Protein AF-A0A2V7D0W9-F1 (afdb_monomer)

Foldseek 3Di:
DVVCVVCVLVVLLVQLLCVLLVNPDPSPVSLVVQVVCVVVVNHPNVVSVVSSVVSNVVSVVVVVVVCVVPVPD

Solvent-accessible surface area (backbone atoms only — not comparable to full-atom values): 4059 Å² total; per-residue (Å²): 122,64,65,59,60,69,47,45,54,60,47,49,30,52,49,38,22,39,34,58,63,68,45,98,54,85,52,66,66,56,53,52,51,51,48,58,43,18,76,68,78,75,39,61,56,72,57,54,51,53,41,37,52,51,22,38,52,53,28,52,51,50,50,49,52,50,48,63,72,62,64,84,112

Structure (mmCIF, N/CA/C/O backbone):
data_AF-A0A2V7D0W9-F1
#
_entry.id   AF-A0A2V7D0W9-F1
#
loop_
_atom_site.group_PDB
_atom_site.id
_atom_site.type_symbol
_atom_site.label_atom_id
_atom_site.label_alt_id
_atom_site.label_comp_id
_atom_site.label_asym_id
_atom_site.label_entity_id
_atom_site.label_seq_id
_atom_site.pdbx_PDB_ins_code
_atom_site.Cartn_x
_atom_site.Cartn_y
_atom_site.Cartn_z
_atom_site.occupancy
_atom_site.B_iso_or_equiv
_atom_site.auth_seq_id
_atom_site.auth_comp_id
_atom_site.auth_asym_id
_atom_site.auth_atom_id
_atom_site.pdbx_PDB_model_num
ATOM 1 N N . MET A 1 1 ? -24.491 3.770 6.248 1.00 53.00 1 MET A N 1
ATOM 2 C CA . MET A 1 1 ? -23.516 2.747 6.695 1.00 53.00 1 MET A CA 1
ATOM 3 C C . MET A 1 1 ? -22.974 1.914 5.539 1.00 53.00 1 MET A C 1
ATOM 5 O O . MET A 1 1 ? -21.840 1.475 5.625 1.00 53.00 1 MET A O 1
ATOM 9 N N . GLU A 1 2 ? -23.715 1.753 4.441 1.00 59.44 2 GLU A N 1
ATOM 10 C CA . GLU A 1 2 ? -23.282 0.966 3.274 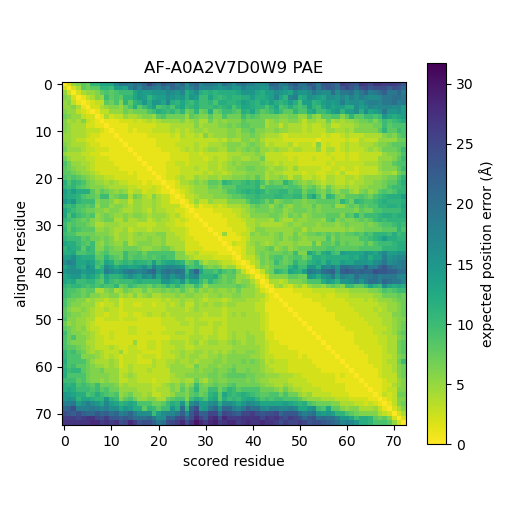1.00 59.44 2 GLU A CA 1
ATOM 11 C C . GLU A 1 2 ? -22.155 1.621 2.449 1.00 59.44 2 GLU A C 1
ATOM 13 O O . GLU A 1 2 ? -21.240 0.945 1.988 1.00 59.44 2 GLU A O 1
ATOM 18 N N . THR A 1 3 ? -22.148 2.954 2.342 1.00 60.47 3 THR A N 1
ATOM 19 C CA . THR A 1 3 ? -21.168 3.717 1.547 1.00 60.47 3 THR A CA 1
ATOM 20 C C . THR A 1 3 ? -19.725 3.589 2.039 1.00 60.47 3 THR A C 1
ATOM 22 O O . THR A 1 3 ? -18.805 3.554 1.230 1.00 60.47 3 THR A O 1
ATOM 25 N N . ILE A 1 4 ? -19.500 3.468 3.350 1.00 62.09 4 ILE A N 1
ATOM 26 C CA . ILE A 1 4 ? -18.146 3.320 3.913 1.00 62.09 4 ILE A CA 1
ATOM 27 C C . ILE A 1 4 ? -17.554 1.949 3.577 1.00 62.09 4 ILE A C 1
ATOM 29 O O . ILE A 1 4 ? -16.356 1.855 3.345 1.00 62.09 4 ILE A O 1
ATOM 33 N N . LEU A 1 5 ? -18.368 0.894 3.514 1.00 61.00 5 LEU A N 1
ATOM 34 C CA . LEU A 1 5 ? -17.888 -0.442 3.155 1.00 61.00 5 LEU A CA 1
ATOM 35 C C . LEU A 1 5 ? -17.712 -0.573 1.638 1.00 61.00 5 LEU A C 1
ATOM 37 O O . LEU A 1 5 ? -16.698 -1.095 1.188 1.00 61.00 5 LEU A O 1
ATOM 41 N N . LEU A 1 6 ? -18.655 -0.041 0.854 1.00 67.06 6 LEU A N 1
ATOM 42 C CA . LEU A 1 6 ? -18.593 -0.078 -0.610 1.00 67.06 6 LEU A CA 1
ATOM 43 C C . LEU A 1 6 ? -17.400 0.701 -1.172 1.00 67.06 6 LEU A C 1
ATOM 45 O O . LEU A 1 6 ? -16.784 0.239 -2.125 1.00 67.06 6 LEU A O 1
ATOM 49 N N . TYR A 1 7 ? -17.050 1.845 -0.578 1.00 74.25 7 TYR A N 1
ATOM 50 C CA . TYR A 1 7 ? -15.914 2.648 -1.038 1.00 74.25 7 TYR A CA 1
ATOM 51 C C . TYR A 1 7 ? -14.640 2.437 -0.215 1.00 74.25 7 TYR A C 1
ATOM 53 O O . TYR A 1 7 ? -13.552 2.519 -0.771 1.00 74.25 7 TYR A O 1
ATOM 61 N N . GLY A 1 8 ? -14.732 2.117 1.077 1.00 76.81 8 GLY A N 1
ATOM 62 C CA . GLY A 1 8 ? -13.565 2.024 1.960 1.00 76.81 8 GLY A CA 1
ATOM 63 C C . GLY A 1 8 ? -12.624 0.872 1.617 1.00 76.81 8 GLY A C 1
ATOM 64 O O . GLY A 1 8 ? -11.411 1.070 1.607 1.00 76.81 8 GLY A O 1
ATOM 65 N N . TRP A 1 9 ? -13.156 -0.308 1.280 1.00 80.56 9 TRP A N 1
ATOM 66 C CA . TRP A 1 9 ? -12.312 -1.455 0.926 1.00 80.56 9 TRP A CA 1
ATOM 67 C C . TRP A 1 9 ? -11.628 -1.288 -0.435 1.00 80.56 9 TRP A C 1
ATOM 69 O O . TRP A 1 9 ? -10.400 -1.386 -0.482 1.00 80.56 9 TRP A O 1
ATOM 79 N N . PRO A 1 10 ? -12.341 -0.966 -1.535 1.00 85.12 10 PRO A N 1
ATOM 80 C CA . PRO A 1 10 ? -11.685 -0.761 -2.825 1.00 85.12 10 PRO A CA 1
ATOM 81 C C . PRO A 1 10 ? -10.707 0.413 -2.799 1.00 85.12 10 PRO A C 1
ATOM 83 O O . PRO A 1 10 ? -9.651 0.338 -3.421 1.00 85.12 10 PRO A O 1
ATOM 86 N N . MET A 1 11 ? -11.022 1.475 -2.052 1.00 84.06 11 MET A N 1
ATOM 87 C CA . MET A 1 11 ? -10.138 2.628 -1.919 1.00 84.06 11 MET A CA 1
ATOM 88 C C . MET A 1 11 ? -8.864 2.276 -1.156 1.00 84.06 11 MET A C 1
ATOM 90 O O . MET A 1 11 ? -7.791 2.639 -1.619 1.00 84.06 11 MET A O 1
ATOM 94 N N . LEU A 1 12 ? -8.945 1.512 -0.060 1.00 83.75 12 LEU A N 1
ATOM 95 C CA . LEU A 1 12 ? -7.759 1.031 0.656 1.00 83.75 12 LEU A CA 1
ATOM 96 C C . LEU A 1 12 ? -6.880 0.147 -0.235 1.00 83.75 12 LEU A C 1
ATOM 98 O O . LEU A 1 12 ? -5.669 0.348 -0.282 1.00 83.75 12 LEU A O 1
ATOM 102 N N . PHE A 1 13 ? -7.482 -0.777 -0.988 1.00 87.50 13 PHE A N 1
ATOM 103 C CA . PHE A 1 13 ? -6.751 -1.610 -1.943 1.00 87.50 13 PHE A CA 1
ATOM 104 C C . PHE A 1 13 ? -6.053 -0.767 -3.018 1.00 87.50 13 PHE A C 1
ATOM 106 O O . PHE A 1 13 ? -4.853 -0.915 -3.232 1.00 87.50 13 PHE A O 1
ATOM 113 N N . ALA A 1 14 ? -6.786 0.136 -3.676 1.00 87.50 14 ALA A N 1
ATOM 114 C CA . ALA A 1 14 ? -6.254 0.966 -4.753 1.00 87.50 14 ALA A CA 1
ATOM 115 C C . ALA A 1 14 ? -5.131 1.892 -4.268 1.00 87.50 14 ALA A C 1
ATOM 117 O O . ALA A 1 14 ? -4.141 2.071 -4.974 1.00 87.50 14 ALA A O 1
ATOM 118 N N . TRP A 1 15 ? -5.264 2.447 -3.061 1.00 88.56 15 TRP A N 1
ATOM 119 C CA . TRP A 1 15 ? -4.263 3.336 -2.475 1.00 88.56 15 TRP A CA 1
ATOM 120 C C . TRP A 1 15 ? -2.965 2.596 -2.144 1.00 88.56 15 TRP A C 1
ATOM 122 O O . TRP A 1 15 ? -1.890 3.075 -2.494 1.00 88.56 15 TRP A O 1
ATOM 132 N N . VAL A 1 16 ? -3.059 1.407 -1.533 1.00 87.88 16 VAL A N 1
ATOM 133 C CA . VAL A 1 16 ? -1.887 0.565 -1.235 1.00 87.88 16 VAL A CA 1
ATOM 134 C C . VAL A 1 16 ? -1.241 0.048 -2.518 1.00 87.88 16 VAL A C 1
ATOM 136 O O . VAL A 1 16 ? -0.023 0.076 -2.645 1.00 87.88 16 VAL A O 1
ATOM 139 N N . PHE A 1 17 ? -2.042 -0.372 -3.498 1.00 89.06 17 PHE A N 1
ATOM 140 C CA . PHE A 1 17 ? -1.531 -0.793 -4.800 1.00 89.06 17 PHE A CA 1
ATOM 141 C C . PHE A 1 17 ? -0.767 0.337 -5.501 1.00 89.06 17 PHE A C 1
ATOM 143 O O . PHE A 1 17 ? 0.314 0.100 -6.027 1.00 89.06 17 PHE A O 1
ATOM 150 N N . ALA A 1 18 ? -1.305 1.558 -5.501 1.00 88.56 18 ALA A N 1
ATOM 151 C CA . ALA A 1 18 ? -0.674 2.713 -6.132 1.00 88.56 18 ALA A CA 1
ATOM 152 C C . ALA A 1 18 ? 0.664 3.086 -5.473 1.00 88.56 18 ALA A C 1
ATOM 154 O O . ALA A 1 18 ? 1.642 3.317 -6.185 1.00 88.56 18 ALA A O 1
ATOM 155 N N . ASP A 1 19 ? 0.714 3.089 -4.139 1.00 89.50 19 ASP A N 1
ATOM 156 C CA . ASP A 1 19 ? 1.943 3.312 -3.367 1.00 89.50 19 ASP A CA 1
ATOM 157 C C . ASP A 1 19 ? 3.010 2.255 -3.706 1.00 89.50 19 ASP A C 1
ATOM 159 O O . ASP A 1 19 ? 4.125 2.582 -4.114 1.00 89.50 19 ASP A O 1
ATOM 163 N N . GLN A 1 20 ? 2.631 0.973 -3.698 1.00 89.38 20 GLN A N 1
ATOM 164 C CA . GLN A 1 20 ? 3.524 -0.143 -4.039 1.00 89.38 20 GLN A CA 1
ATOM 165 C C . GLN A 1 20 ? 3.912 -0.186 -5.524 1.00 89.38 20 GLN A C 1
ATOM 167 O O . GLN A 1 20 ? 4.972 -0.693 -5.885 1.00 89.38 20 GLN A O 1
ATOM 172 N N . ALA A 1 21 ? 3.084 0.379 -6.403 1.00 87.94 21 ALA 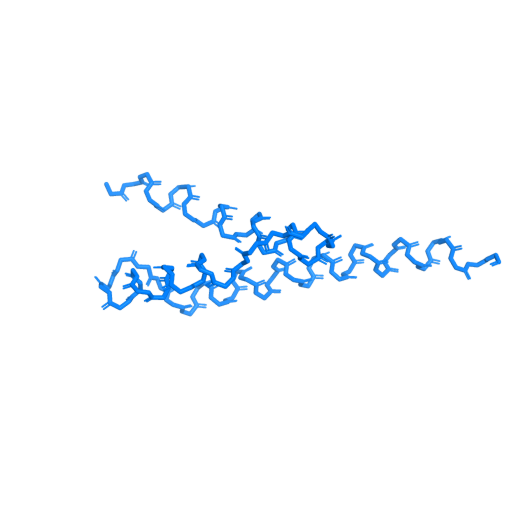A N 1
ATOM 173 C CA . ALA A 1 21 ? 3.399 0.540 -7.816 1.00 87.94 21 ALA A CA 1
ATOM 174 C C . ALA A 1 21 ? 4.437 1.652 -8.074 1.00 87.94 21 ALA A C 1
ATOM 176 O O . ALA A 1 21 ? 4.864 1.816 -9.217 1.00 87.94 21 ALA A O 1
ATOM 177 N N . GLY A 1 22 ? 4.873 2.386 -7.044 1.00 86.69 22 GLY A N 1
ATOM 178 C CA . GLY A 1 22 ? 5.880 3.444 -7.139 1.00 86.69 22 GLY A CA 1
ATOM 179 C C . GLY A 1 22 ? 5.296 4.842 -7.345 1.00 86.69 22 GLY A C 1
ATOM 180 O O . GLY A 1 22 ? 6.040 5.774 -7.655 1.00 86.69 22 GLY A O 1
ATOM 181 N N . ILE A 1 23 ? 3.979 5.011 -7.187 1.00 88.00 23 ILE A N 1
ATOM 182 C CA . ILE A 1 23 ? 3.360 6.337 -7.173 1.00 88.00 23 ILE A CA 1
ATOM 183 C C . ILE A 1 23 ? 3.582 6.918 -5.770 1.00 88.00 23 ILE A C 1
ATOM 185 O O . ILE A 1 23 ? 3.167 6.295 -4.798 1.00 88.00 23 ILE A O 1
ATOM 189 N N . PRO A 1 24 ? 4.214 8.098 -5.624 1.00 84.25 24 PRO A N 1
ATOM 190 C CA . PRO A 1 24 ? 4.537 8.660 -4.315 1.00 84.25 24 PRO A CA 1
ATOM 191 C C . PRO A 1 24 ? 3.275 9.215 -3.639 1.00 84.25 24 PRO A C 1
ATOM 193 O O . PRO A 1 24 ? 2.991 10.413 -3.710 1.00 84.25 24 PRO A O 1
ATOM 196 N N . ILE A 1 25 ? 2.494 8.341 -3.003 1.00 85.44 25 ILE A N 1
ATOM 197 C CA . ILE A 1 25 ? 1.246 8.682 -2.314 1.00 85.44 25 ILE A CA 1
ATOM 198 C C . ILE A 1 25 ? 1.387 8.330 -0.828 1.00 85.44 25 ILE A C 1
ATOM 200 O O . ILE A 1 25 ? 1.762 7.215 -0.495 1.00 85.44 25 ILE A O 1
ATOM 204 N N . PRO A 1 26 ? 1.050 9.226 0.114 1.00 81.81 26 PRO A N 1
ATOM 205 C CA . PRO A 1 26 ? 1.143 8.906 1.534 1.00 81.81 26 PRO A CA 1
ATOM 206 C C . PRO A 1 26 ? 0.095 7.851 1.937 1.00 81.81 26 PRO A C 1
ATOM 208 O O . PRO A 1 26 ? -1.079 8.168 2.138 1.00 81.81 26 PRO A O 1
ATOM 211 N N . VAL A 1 27 ? 0.521 6.593 2.088 1.00 82.38 27 VAL A N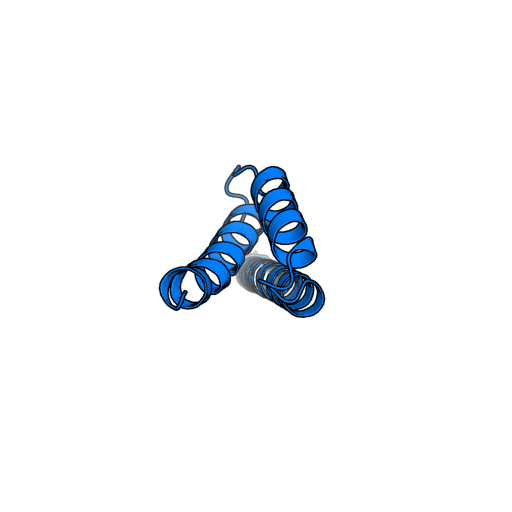 1
ATOM 212 C CA . VAL A 1 27 ? -0.324 5.458 2.517 1.00 82.38 27 VAL A CA 1
ATOM 213 C C . VAL A 1 27 ? -0.542 5.425 4.034 1.00 82.38 27 VAL A C 1
ATOM 215 O O . VAL A 1 27 ? -1.608 5.035 4.515 1.00 82.38 27 VAL A O 1
ATOM 218 N N . VAL A 1 28 ? 0.450 5.886 4.803 1.00 83.31 28 VAL A N 1
ATOM 219 C CA . VAL A 1 28 ? 0.465 5.806 6.274 1.0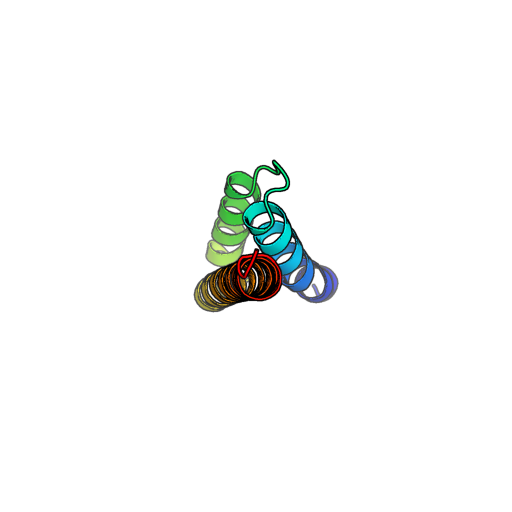0 83.31 28 VAL A CA 1
ATOM 220 C C . VAL A 1 28 ? -0.756 6.478 6.925 1.00 83.31 28 VAL A C 1
ATOM 222 O O . VAL A 1 28 ? -1.390 5.838 7.765 1.00 83.31 28 VAL A O 1
ATOM 225 N N . PRO A 1 29 ? -1.170 7.706 6.545 1.00 82.00 29 PRO A N 1
ATOM 226 C CA . PRO A 1 29 ? -2.346 8.343 7.142 1.00 82.00 29 PRO A CA 1
ATOM 227 C C . PRO A 1 29 ? -3.645 7.575 6.873 1.00 82.00 29 PRO A C 1
ATOM 229 O O . PRO A 1 29 ? -4.527 7.529 7.729 1.00 82.00 29 PRO A O 1
ATOM 232 N N . LEU A 1 30 ? -3.756 6.944 5.700 1.00 80.56 30 LEU A N 1
ATOM 233 C CA . LEU A 1 30 ? -4.937 6.178 5.312 1.00 80.56 30 LEU A CA 1
ATOM 234 C C . LEU A 1 30 ? -5.047 4.880 6.122 1.00 80.56 30 LEU A C 1
ATOM 236 O O . LEU A 1 30 ? -6.124 4.560 6.624 1.00 80.56 30 LEU A O 1
ATOM 240 N N . LEU A 1 31 ? -3.928 4.181 6.332 1.00 80.31 31 LEU A N 1
ATOM 241 C CA . LEU A 1 31 ? -3.874 3.002 7.202 1.00 80.31 31 LEU A CA 1
ATOM 242 C C . LEU A 1 31 ? -4.155 3.353 8.669 1.00 80.31 31 LEU A C 1
ATOM 244 O O . LEU A 1 31 ? -4.886 2.625 9.339 1.00 80.31 31 LEU A O 1
ATOM 248 N N . LEU A 1 32 ? -3.641 4.486 9.159 1.00 82.62 32 LEU A N 1
ATOM 249 C CA . LEU A 1 32 ? -3.940 4.978 10.508 1.00 82.62 32 LEU A CA 1
ATOM 250 C C . LEU A 1 32 ? -5.429 5.313 10.673 1.00 82.62 32 LEU A C 1
ATOM 252 O O . LEU A 1 32 ? -6.036 4.925 11.671 1.00 82.62 32 LEU A O 1
ATOM 256 N N . GLY A 1 33 ? -6.042 5.966 9.681 1.00 80.25 33 GLY A N 1
AT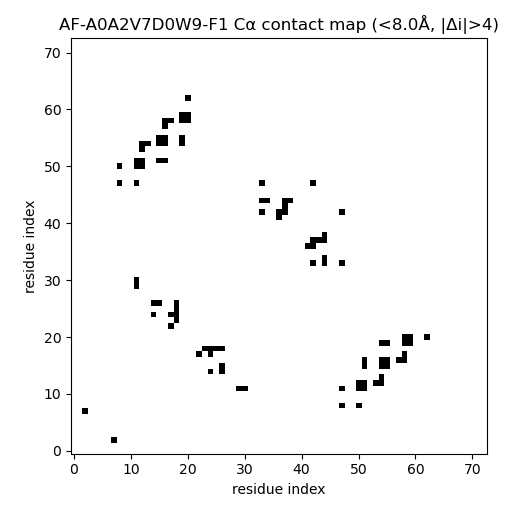OM 257 C CA . GLY A 1 33 ? -7.483 6.227 9.656 1.00 80.25 33 GLY A CA 1
ATOM 258 C C . GLY A 1 33 ? -8.316 4.941 9.625 1.00 80.25 33 GLY A C 1
ATOM 259 O O . GLY A 1 33 ? -9.280 4.811 10.379 1.00 80.25 33 GLY A O 1
ATOM 260 N N . ALA A 1 34 ? -7.915 3.956 8.816 1.00 76.81 34 ALA A N 1
ATOM 261 C CA . ALA A 1 34 ? -8.554 2.642 8.768 1.00 76.81 34 ALA A CA 1
ATOM 262 C C . ALA A 1 34 ? -8.443 1.899 10.112 1.00 76.81 34 ALA A C 1
ATOM 264 O O . ALA A 1 34 ? -9.430 1.333 10.583 1.00 76.81 34 ALA A O 1
ATOM 265 N N . GLY A 1 35 ? -7.280 1.958 10.770 1.00 75.06 35 GLY A N 1
ATOM 266 C CA . GLY A 1 35 ? -7.062 1.397 12.105 1.00 75.06 35 GLY A CA 1
ATOM 267 C C . GLY A 1 35 ? -7.906 2.077 13.187 1.00 75.06 35 GLY A C 1
ATOM 268 O O . GLY A 1 35 ? -8.525 1.397 14.005 1.00 75.06 35 GLY A O 1
ATOM 269 N N . ALA A 1 36 ? -8.017 3.407 13.151 1.00 80.19 36 ALA A N 1
ATOM 270 C CA . ALA A 1 36 ? -8.869 4.167 14.066 1.00 80.19 36 ALA A CA 1
ATOM 271 C C . ALA A 1 36 ? -10.359 3.810 13.902 1.00 80.19 36 ALA A C 1
ATOM 273 O O . ALA A 1 36 ? -11.074 3.631 14.888 1.00 80.19 36 ALA A O 1
ATOM 274 N N . LEU A 1 37 ? -10.826 3.636 12.660 1.00 71.06 37 LEU A N 1
ATOM 275 C CA . LEU A 1 37 ? -12.192 3.194 12.362 1.00 71.06 37 LEU A CA 1
ATOM 276 C C . LEU A 1 37 ? -12.435 1.729 12.758 1.00 71.06 37 LEU A C 1
ATOM 278 O O . LEU A 1 37 ? -13.545 1.379 13.170 1.00 71.06 37 LEU A O 1
ATOM 282 N N . ALA A 1 38 ? -11.407 0.882 12.683 1.00 72.12 38 ALA A N 1
ATOM 283 C CA . ALA A 1 38 ? -11.480 -0.504 13.126 1.00 72.12 38 ALA A CA 1
ATOM 284 C C . ALA A 1 38 ? -11.617 -0.631 14.653 1.00 72.12 38 ALA A C 1
ATOM 286 O O . ALA A 1 38 ? -12.401 -1.450 15.134 1.00 72.12 38 ALA A O 1
ATOM 287 N N . GLY A 1 39 ? -10.952 0.244 15.416 1.00 64.56 39 GLY A N 1
ATOM 288 C CA . GLY A 1 39 ? -11.119 0.345 16.873 1.00 64.56 39 GLY A CA 1
ATOM 289 C C . GLY A 1 39 ? -12.559 0.651 17.311 1.00 64.56 39 GLY A C 1
ATOM 290 O O . GLY A 1 39 ? -12.967 0.269 18.403 1.00 64.56 39 GLY A O 1
ATOM 291 N N . GLY A 1 40 ? -13.365 1.262 16.436 1.00 69.50 40 GLY A N 1
ATOM 292 C CA . GLY A 1 40 ? -14.787 1.533 16.660 1.00 69.50 40 GLY A CA 1
ATOM 293 C C . GLY A 1 40 ? -15.751 0.405 16.264 1.00 69.50 40 GLY A C 1
ATOM 294 O O . GLY A 1 40 ? -16.940 0.689 16.133 1.00 69.50 40 GLY A O 1
ATOM 295 N N . GLN A 1 41 ? -15.274 -0.828 16.012 1.00 64.12 41 GLN A N 1
ATOM 296 C CA . GLN A 1 41 ? -16.059 -1.976 15.496 1.00 64.12 41 GLN A CA 1
ATOM 297 C C . GLN A 1 41 ? -16.695 -1.743 14.107 1.00 64.12 41 GLN A C 1
ATOM 299 O O . GLN A 1 41 ? -17.605 -2.462 13.702 1.00 64.12 41 GLN A O 1
ATOM 304 N N . ARG A 1 42 ? -16.233 -0.739 13.348 1.00 64.19 42 ARG A N 1
ATOM 305 C CA . ARG A 1 42 ? -16.810 -0.380 12.035 1.00 64.19 42 ARG A CA 1
ATOM 306 C C . ARG A 1 42 ? -16.106 -1.029 10.847 1.00 64.19 42 ARG A C 1
ATOM 308 O O . ARG A 1 42 ? -16.704 -1.139 9.782 1.00 64.19 42 ARG A O 1
ATOM 315 N N . LEU A 1 43 ? -14.855 -1.451 11.021 1.00 67.75 43 LEU A N 1
ATOM 316 C CA . LEU A 1 43 ? -14.049 -2.142 10.014 1.00 67.75 43 LEU A CA 1
ATOM 317 C C . LEU A 1 43 ? -13.257 -3.263 10.698 1.00 67.75 43 LEU A C 1
ATOM 319 O O . LEU A 1 43 ? -12.721 -3.071 11.785 1.00 67.75 43 LEU A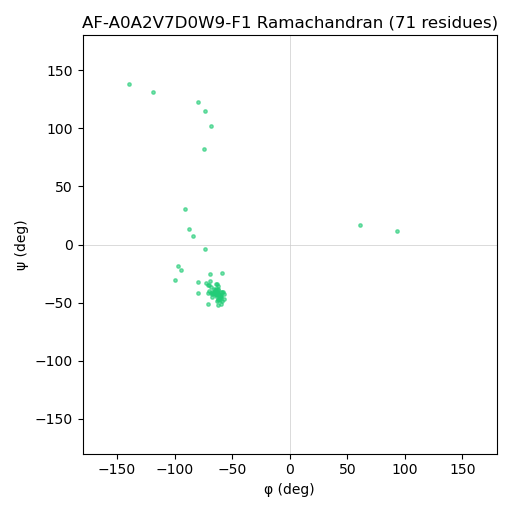 O 1
ATOM 323 N N . SER A 1 44 ? -13.170 -4.440 10.079 1.00 78.88 44 SER A N 1
ATOM 324 C CA . SER A 1 44 ? -12.302 -5.505 10.593 1.00 78.88 44 SER A CA 1
ATOM 325 C C . SER A 1 44 ? -10.845 -5.153 10.303 1.00 78.88 44 SER A C 1
ATOM 327 O O . SER A 1 44 ? -10.440 -5.104 9.140 1.00 78.88 44 SER A O 1
ATOM 329 N N . LEU A 1 45 ? -10.054 -4.919 11.354 1.00 79.31 45 LEU A N 1
ATOM 330 C CA . LEU A 1 45 ? -8.623 -4.628 11.230 1.00 79.31 45 LEU A CA 1
ATOM 331 C C . LEU A 1 45 ? -7.894 -5.757 10.491 1.00 79.31 45 LEU A C 1
ATOM 333 O O . LEU A 1 45 ? -7.086 -5.505 9.603 1.00 79.31 45 LEU A O 1
ATOM 337 N N . SER A 1 46 ? -8.233 -7.004 10.816 1.00 82.94 46 SER A N 1
ATOM 338 C CA . SER A 1 46 ? -7.669 -8.197 10.186 1.00 82.94 46 SER A CA 1
ATOM 339 C C . SER A 1 46 ? -7.937 -8.212 8.681 1.00 82.94 46 SER A C 1
ATOM 341 O O . SER A 1 46 ? -7.048 -8.532 7.897 1.00 82.94 46 SER A O 1
ATOM 343 N N . PHE A 1 47 ? -9.149 -7.820 8.273 1.00 83.88 47 PHE A N 1
ATOM 344 C CA . PHE A 1 47 ? -9.515 -7.730 6.861 1.00 83.88 47 PHE A CA 1
ATOM 345 C C . PHE A 1 47 ? -8.791 -6.579 6.152 1.00 83.88 47 PHE A C 1
ATOM 347 O O . PHE A 1 47 ? -8.309 -6.764 5.040 1.00 83.88 47 PHE A O 1
ATOM 354 N N . ALA A 1 48 ? -8.637 -5.422 6.807 1.00 83.75 48 ALA A N 1
ATOM 355 C CA . ALA A 1 48 ? -7.866 -4.298 6.271 1.00 83.75 48 ALA A CA 1
ATOM 356 C C . ALA A 1 48 ? -6.396 -4.673 6.022 1.00 83.75 48 ALA A C 1
ATOM 358 O O . ALA A 1 48 ? -5.859 -4.379 4.956 1.00 83.75 48 ALA A O 1
ATOM 359 N N . ILE A 1 49 ? -5.768 -5.367 6.978 1.00 85.06 49 ILE A N 1
ATOM 360 C CA . ILE A 1 49 ? -4.390 -5.859 6.850 1.00 85.06 49 ILE A CA 1
ATOM 361 C C . ILE A 1 49 ? -4.290 -6.865 5.702 1.00 85.06 49 ILE A C 1
ATOM 363 O O . ILE A 1 49 ? -3.421 -6.723 4.847 1.00 85.06 49 ILE A O 1
ATOM 367 N N . ALA A 1 50 ? -5.191 -7.849 5.644 1.00 89.50 50 ALA A N 1
ATOM 368 C CA . ALA A 1 50 ? -5.200 -8.837 4.567 1.00 89.50 50 ALA A CA 1
ATOM 369 C C . ALA A 1 50 ? -5.345 -8.179 3.184 1.00 89.50 50 ALA A C 1
ATOM 371 O O . ALA A 1 50 ? -4.653 -8.561 2.241 1.00 89.50 50 ALA A O 1
ATOM 372 N N . LEU A 1 51 ? -6.202 -7.160 3.074 1.00 89.38 51 LEU A N 1
ATOM 373 C CA . LEU A 1 51 ? -6.426 -6.429 1.832 1.00 89.38 51 LEU A CA 1
ATOM 374 C C . LEU A 1 51 ? -5.204 -5.599 1.416 1.00 89.38 51 LEU A C 1
ATOM 376 O O . LEU A 1 51 ? -4.843 -5.605 0.241 1.00 89.38 51 LEU A O 1
ATOM 380 N N . ALA A 1 52 ? -4.547 -4.931 2.369 1.00 86.56 52 ALA A N 1
ATOM 381 C CA .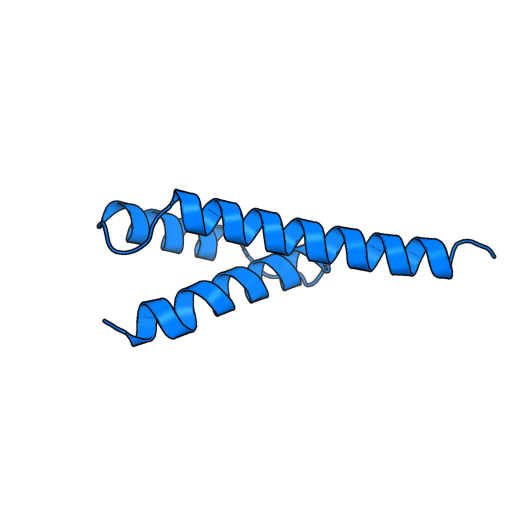 ALA A 1 52 ? -3.303 -4.206 2.120 1.00 86.56 52 ALA A CA 1
ATOM 382 C C . ALA A 1 52 ? -2.191 -5.152 1.639 1.00 86.56 52 ALA A C 1
ATOM 384 O O . ALA A 1 52 ? -1.566 -4.894 0.616 1.00 86.56 52 ALA A O 1
ATOM 385 N N . VAL A 1 53 ? -2.003 -6.292 2.312 1.00 90.44 53 VAL A N 1
ATOM 386 C CA . VAL A 1 53 ? -1.018 -7.312 1.913 1.00 90.44 53 VAL A CA 1
ATOM 387 C C . VAL A 1 53 ? -1.308 -7.838 0.507 1.00 90.44 53 VAL A C 1
ATOM 389 O O . VAL A 1 53 ? -0.395 -7.950 -0.308 1.00 90.44 53 VAL A O 1
ATOM 392 N N . ALA A 1 54 ? -2.573 -8.129 0.193 1.00 92.62 54 ALA A N 1
ATOM 393 C CA . ALA A 1 54 ? -2.962 -8.577 -1.140 1.00 92.62 54 ALA A CA 1
ATOM 394 C C . ALA A 1 54 ? -2.642 -7.524 -2.215 1.00 92.62 54 ALA A C 1
ATOM 396 O O . ALA A 1 54 ? -2.100 -7.875 -3.262 1.00 92.62 54 ALA A O 1
ATOM 397 N N . ALA A 1 55 ? -2.925 -6.244 -1.954 1.00 89.62 55 ALA A N 1
ATOM 398 C CA . ALA A 1 55 ? -2.594 -5.148 -2.863 1.00 89.62 55 ALA A CA 1
ATOM 399 C C . ALA A 1 55 ? -1.081 -5.049 -3.119 1.00 89.62 55 ALA A C 1
ATOM 401 O O . ALA A 1 55 ? -0.666 -4.959 -4.277 1.00 89.62 55 ALA A O 1
ATOM 402 N N . SER A 1 56 ? -0.262 -5.142 -2.064 1.00 90.75 56 SER A N 1
ATOM 403 C CA . SER A 1 56 ? 1.201 -5.139 -2.176 1.00 90.75 56 SER A CA 1
ATOM 404 C C . SER A 1 56 ? 1.720 -6.306 -3.008 1.00 90.75 56 SER A C 1
ATOM 406 O O . SER A 1 56 ? 2.490 -6.095 -3.939 1.00 90.75 56 SER A O 1
ATOM 408 N N . LEU A 1 57 ? 1.242 -7.525 -2.748 1.00 93.31 57 LEU A N 1
ATOM 409 C CA . LEU A 1 57 ? 1.661 -8.705 -3.506 1.00 93.31 57 LEU A CA 1
ATOM 410 C C . LEU A 1 57 ? 1.291 -8.601 -4.989 1.00 93.31 57 LEU A C 1
ATOM 412 O O . LEU A 1 57 ? 2.072 -9.010 -5.843 1.00 93.31 57 LEU A O 1
ATOM 416 N N . VAL A 1 58 ? 0.116 -8.056 -5.316 1.00 93.62 58 VAL A N 1
ATOM 417 C CA . VAL A 1 58 ? -0.297 -7.858 -6.714 1.00 93.62 58 VAL A CA 1
ATOM 418 C C . VAL A 1 58 ? 0.614 -6.846 -7.414 1.00 93.62 58 VAL A C 1
ATOM 420 O O . VAL A 1 58 ? 1.022 -7.098 -8.549 1.00 93.62 58 VAL A O 1
ATOM 423 N N . ALA A 1 59 ? 0.967 -5.742 -6.752 1.00 90.31 59 ALA A N 1
ATOM 424 C CA . ALA A 1 59 ? 1.915 -4.763 -7.283 1.00 90.31 59 ALA A CA 1
ATOM 425 C C . ALA A 1 59 ? 3.310 -5.376 -7.501 1.00 90.31 59 ALA A C 1
ATOM 427 O O . ALA A 1 59 ? 3.868 -5.257 -8.594 1.00 90.31 59 ALA A O 1
ATOM 428 N N . ASP A 1 60 ? 3.833 -6.110 -6.517 1.00 91.88 60 ASP A N 1
ATOM 429 C CA . ASP A 1 60 ? 5.148 -6.754 -6.597 1.00 91.88 60 ASP A CA 1
ATOM 430 C C . ASP A 1 60 ? 5.193 -7.805 -7.711 1.00 91.88 60 ASP A C 1
ATOM 432 O O . ASP A 1 60 ? 6.144 -7.861 -8.490 1.00 91.88 60 ASP A O 1
ATOM 436 N N . LEU A 1 61 ? 4.142 -8.623 -7.838 1.00 92.56 61 LEU A N 1
ATOM 437 C CA . LEU A 1 61 ? 4.026 -9.618 -8.904 1.00 92.56 61 LEU A CA 1
ATOM 438 C C . LEU A 1 61 ? 3.904 -8.968 -10.284 1.00 92.56 61 LEU A C 1
ATOM 440 O O . LEU A 1 61 ? 4.485 -9.482 -11.243 1.00 92.56 61 LEU A O 1
ATOM 444 N N . ALA A 1 62 ? 3.181 -7.851 -10.400 1.00 90.25 62 ALA A N 1
ATOM 445 C CA . ALA A 1 62 ? 3.098 -7.089 -11.641 1.00 90.25 62 ALA A CA 1
ATOM 446 C C . ALA A 1 62 ? 4.480 -6.553 -12.041 1.00 90.25 62 ALA A C 1
ATOM 448 O O . ALA A 1 62 ? 4.918 -6.777 -13.173 1.00 90.25 62 ALA A O 1
ATOM 449 N N . TRP A 1 63 ? 5.209 -5.942 -11.103 1.00 88.94 63 TRP A N 1
ATOM 450 C CA . TRP A 1 63 ? 6.567 -5.454 -11.340 1.00 88.94 63 TRP A CA 1
ATOM 451 C C . TRP A 1 63 ? 7.545 -6.566 -11.669 1.00 88.94 63 TRP A C 1
ATOM 453 O O . TRP A 1 63 ? 8.332 -6.448 -12.607 1.00 88.94 63 TRP A O 1
ATOM 463 N N . TYR A 1 64 ? 7.463 -7.679 -10.955 1.00 89.19 64 TYR A N 1
ATOM 464 C CA . TYR A 1 64 ? 8.282 -8.845 -11.217 1.00 89.19 64 TYR A CA 1
ATOM 465 C C . TYR A 1 64 ? 7.995 -9.446 -12.598 1.00 89.19 64 TYR A C 1
ATOM 467 O O . TY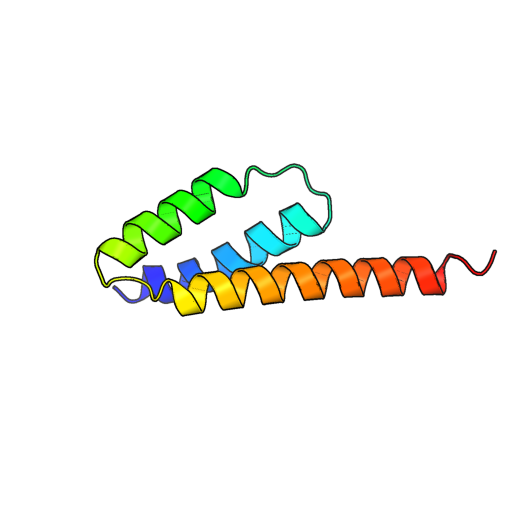R A 1 64 ? 8.924 -9.812 -13.316 1.00 89.19 64 TYR A O 1
ATOM 475 N N . ALA A 1 65 ? 6.730 -9.511 -13.022 1.00 89.75 65 ALA A N 1
ATOM 476 C CA . ALA A 1 65 ? 6.364 -9.982 -14.355 1.00 89.75 65 ALA A CA 1
ATOM 477 C C . ALA A 1 65 ? 6.868 -9.039 -15.459 1.00 89.75 65 ALA A C 1
ATOM 479 O O . ALA A 1 65 ? 7.379 -9.517 -16.475 1.00 89.75 65 ALA A O 1
ATOM 480 N N . VAL A 1 66 ? 6.766 -7.721 -15.258 1.00 88.12 66 VAL A N 1
ATOM 481 C CA . VAL A 1 66 ? 7.333 -6.708 -16.164 1.00 88.12 66 VAL A CA 1
ATOM 482 C C . VAL A 1 66 ? 8.856 -6.853 -16.226 1.00 88.12 66 VAL A C 1
ATOM 484 O O . VAL A 1 66 ? 9.408 -7.037 -17.309 1.00 88.12 66 VAL A O 1
ATOM 487 N N . GLY A 1 67 ? 9.538 -6.885 -15.082 1.00 87.62 67 GLY A N 1
ATOM 488 C CA . GLY A 1 67 ? 10.988 -7.059 -14.993 1.00 87.62 67 GLY A CA 1
ATOM 489 C C . GLY A 1 67 ? 11.472 -8.366 -15.622 1.00 87.62 67 GLY A C 1
ATOM 490 O O . GLY A 1 67 ? 12.442 -8.366 -16.370 1.00 87.62 67 GLY A O 1
ATOM 491 N N . ARG A 1 68 ? 10.753 -9.477 -15.424 1.00 88.25 68 ARG A N 1
ATOM 492 C CA . ARG A 1 68 ? 11.067 -10.773 -16.046 1.00 88.25 68 ARG A CA 1
ATOM 493 C C . ARG A 1 68 ? 10.930 -10.738 -17.570 1.00 88.25 68 ARG A C 1
ATOM 495 O O . ARG A 1 68 ? 11.733 -11.355 -18.261 1.00 88.25 68 ARG A O 1
ATOM 502 N N . ARG A 1 69 ? 9.914 -10.050 -18.106 1.00 83.69 69 ARG A N 1
ATOM 503 C CA . ARG A 1 69 ? 9.698 -9.928 -19.561 1.00 83.69 69 ARG A CA 1
ATOM 504 C C . ARG A 1 69 ? 10.710 -8.996 -20.228 1.00 83.69 69 ARG A C 1
ATOM 506 O O . ARG A 1 69 ? 11.071 -9.235 -21.375 1.00 83.69 69 ARG A O 1
ATOM 513 N N . HIS A 1 70 ? 11.156 -7.957 -19.525 1.00 77.62 70 HIS A N 1
ATOM 514 C CA . HIS A 1 70 ? 12.064 -6.941 -20.064 1.00 77.62 70 HIS A CA 1
ATOM 515 C C . HIS A 1 70 ? 13.550 -7.174 -19.730 1.00 77.62 70 HIS A C 1
ATOM 517 O O . HIS A 1 70 ? 14.398 -6.636 -20.431 1.00 77.62 70 HIS A O 1
ATOM 523 N N . GLY A 1 71 ? 13.876 -7.997 -18.728 1.00 64.44 71 GLY A N 1
ATOM 524 C CA . GLY A 1 71 ? 15.244 -8.278 -18.264 1.00 64.44 71 GLY A CA 1
ATOM 525 C C . GLY A 1 71 ? 16.010 -9.366 -19.031 1.00 64.44 71 GLY A C 1
ATOM 526 O O . GLY A 1 71 ? 17.093 -9.746 -18.608 1.00 64.44 71 GLY A O 1
ATOM 527 N N . LEU A 1 72 ? 15.468 -9.880 -20.142 1.00 54.47 72 LEU A N 1
ATOM 528 C CA .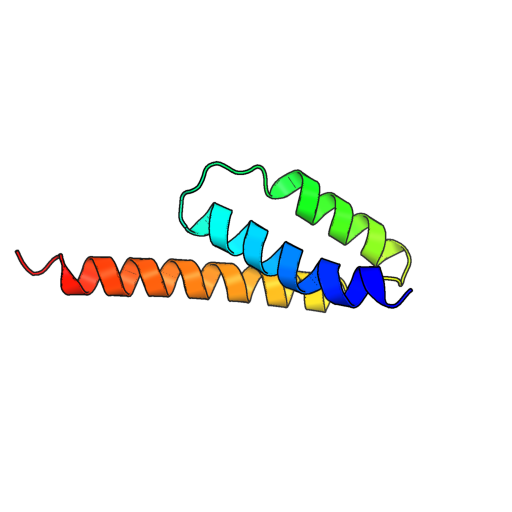 LEU A 1 72 ? 16.165 -10.788 -21.074 1.00 54.47 72 LEU A CA 1
ATOM 529 C C . LEU A 1 72 ? 16.883 -10.026 -22.212 1.00 54.47 72 LEU A C 1
ATOM 531 O O . LEU A 1 72 ? 16.991 -10.533 -23.329 1.00 54.47 72 LEU A O 1
ATOM 535 N N . ARG A 1 73 ? 17.343 -8.797 -21.955 1.00 52.84 73 ARG A N 1
ATOM 536 C CA . ARG A 1 73 ? 18.129 -7.986 -22.895 1.00 52.84 73 ARG A CA 1
ATOM 537 C C . ARG A 1 73 ? 19.325 -7.363 -22.204 1.00 52.84 73 ARG A C 1
ATOM 539 O O . ARG A 1 73 ? 19.110 -6.779 -21.121 1.00 52.84 73 ARG A O 1
#

Radius of gyration: 14.53 Å; Cα contacts (8 Å, |Δi|>4): 49; chains: 1; bounding box: 42×20×40 Å

Secondary structure (DSSP, 8-state):
-HHHHHHHHHHHHHHHHHHHTT-----HHHHHHHHHHHHTTSS-HHHHHHHHHHHHHHHHHHHHHHHHHHS--

pLDDT: mean 80.63, std 10.6, range [52.84, 93.62]

Sequence (73 aa):
METILLYGWPMLFAWVFADQAGIPIPVVPLLLGAGALAGGQRLSLSFAIALAVAASLVADLAWYAVGRRHGLR

Mean predicted aligned error: 7.02 Å